Protein AF-A0A1V5JRC2-F1 (afdb_monomer_lite)

Sequence (158 aa):
MAYNDFYPQGVEPREPNLTALLDPSNLKWKELATPGTPLPTLWEKERFESLGPLAMRHREMAVAELEKAKKSGASPKKIASLEAKLKALIAKDRQKNIDFLEKHPMRGKVGAYEGAGYASKGIYRPMVDCIMFSGGSPKPYCKVCEKRVSERIRFFSE

Radius of gyration: 20.25 Å; chains: 1; bounding box: 46×33×64 Å

pLDDT: mean 92.8, std 9.12, range [47.72, 98.38]

Secondary structure (DSSP, 8-s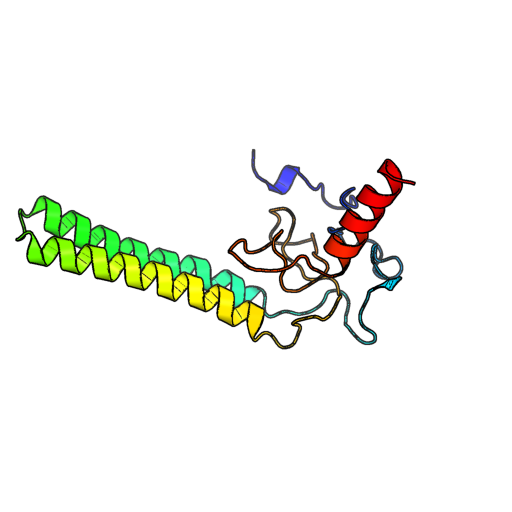tate):
--GGGSS-TT---SSTT-B--S-GGG-TTGGGPPTT--SSPP--HHHHHHHHHHHHHHHHHHHHHHHHHHHTT--HHHHHHHHHHHHHHHHHHHHHHHHHHHT-TTTT--S-EEEETTEEEEEEESSS--HHHH--SS-PPPHHHHHHHHHHHHHHH-

Foldseek 3Di:
DQLCVQADPPDFDPDLFKGLPNDVVPRSVVVQADPPADVVHDFPLVVLVVLVVVLVVVLVVLVVVLVVCVVVVHDPVVNVVSVVVSVVSVVVSLVVNVCSQVVTPQALGFHWDACDSSDNGSMTGGGSDACRPSNDPDDHGRPRVVVVVVVVVVVVVD

Structure (mmCIF, N/CA/C/O backbone):
data_AF-A0A1V5JRC2-F1
#
_entry.id   AF-A0A1V5JRC2-F1
#
loop_
_atom_site.group_PDB
_atom_site.id
_atom_site.type_symbol
_atom_site.label_atom_id
_atom_site.label_alt_id
_atom_site.label_comp_id
_atom_site.label_asym_id
_atom_site.label_entity_id
_atom_site.label_seq_id
_atom_site.pdbx_PDB_ins_code
_atom_site.Cartn_x
_atom_site.Cartn_y
_atom_site.Cartn_z
_atom_site.occupancy
_atom_site.B_iso_or_equiv
_atom_site.auth_seq_id
_atom_site.auth_comp_id
_atom_site.auth_asym_id
_atom_site.auth_atom_id
_atom_site.pdbx_PDB_model_num
ATOM 1 N N . MET A 1 1 ? -4.311 -20.931 -9.458 1.00 47.72 1 MET A N 1
ATOM 2 C CA . MET A 1 1 ? -5.367 -20.545 -8.499 1.00 47.72 1 MET A CA 1
ATOM 3 C C . MET A 1 1 ? -5.454 -19.034 -8.522 1.00 47.72 1 MET A C 1
ATOM 5 O O . MET A 1 1 ? -4.412 -18.392 -8.426 1.00 47.72 1 MET A O 1
ATOM 9 N N . ALA A 1 2 ? -6.635 -18.468 -8.761 1.00 52.75 2 ALA A N 1
ATOM 10 C CA . ALA A 1 2 ? -6.801 -17.027 -8.631 1.00 52.75 2 ALA A CA 1
ATOM 11 C C . ALA A 1 2 ? -6.706 -16.686 -7.137 1.00 52.75 2 ALA A C 1
ATOM 13 O O . ALA A 1 2 ? -7.296 -17.370 -6.309 1.00 52.75 2 ALA A O 1
ATOM 14 N N . TYR A 1 3 ? -5.950 -15.651 -6.771 1.00 53.03 3 TYR A N 1
ATOM 15 C CA . TYR A 1 3 ? -5.738 -15.277 -5.364 1.00 53.03 3 TYR A CA 1
ATOM 16 C C . TYR A 1 3 ? -7.034 -14.930 -4.599 1.00 53.03 3 TYR A C 1
ATOM 18 O O . TYR A 1 3 ? -7.017 -14.892 -3.372 1.00 53.03 3 TYR A O 1
ATOM 26 N N . ASN A 1 4 ? -8.155 -14.740 -5.305 1.00 54.09 4 ASN A N 1
ATOM 27 C CA . ASN A 1 4 ? -9.484 -14.530 -4.724 1.00 54.09 4 ASN A CA 1
ATOM 28 C C . ASN A 1 4 ? -9.987 -15.697 -3.855 1.00 54.09 4 ASN A C 1
ATOM 30 O O . ASN A 1 4 ? -10.873 -15.477 -3.037 1.00 54.09 4 ASN A O 1
ATOM 34 N N . ASP A 1 5 ? -9.426 -16.902 -3.986 1.00 65.69 5 ASP A N 1
ATOM 35 C CA . ASP A 1 5 ? -9.883 -18.070 -3.219 1.00 65.69 5 ASP A CA 1
ATOM 36 C C . ASP A 1 5 ? -9.318 -18.118 -1.783 1.00 65.69 5 ASP A C 1
ATOM 38 O O . ASP A 1 5 ? -9.776 -18.915 -0.967 1.00 65.69 5 ASP A O 1
ATOM 42 N N . PHE A 1 6 ? -8.329 -17.275 -1.442 1.00 77.50 6 PHE A N 1
ATOM 43 C CA . PHE A 1 6 ? -7.709 -17.282 -0.106 1.00 77.50 6 PHE A CA 1
ATOM 44 C C . PHE A 1 6 ? -8.617 -16.714 0.991 1.00 77.50 6 PHE A C 1
ATOM 46 O O . PHE A 1 6 ? -8.529 -17.147 2.139 1.00 77.50 6 PHE A O 1
ATOM 53 N N . TYR A 1 7 ? -9.483 -15.759 0.643 1.00 85.75 7 TYR A N 1
ATOM 54 C CA . TYR A 1 7 ? -10.408 -15.114 1.573 1.00 85.75 7 TYR A CA 1
ATOM 55 C C . TYR A 1 7 ? -11.831 -15.186 1.013 1.00 85.75 7 TYR A C 1
ATOM 57 O O . TYR A 1 7 ? -12.228 -14.305 0.247 1.00 85.75 7 TYR A O 1
ATOM 65 N N . PRO A 1 8 ? -12.603 -16.232 1.368 1.00 86.25 8 PRO A N 1
ATOM 66 C CA . PRO A 1 8 ? -13.985 -16.364 0.932 1.00 86.25 8 PRO A CA 1
ATOM 67 C C . PRO A 1 8 ? -14.819 -15.144 1.332 1.00 86.25 8 PRO A C 1
ATOM 69 O O . PRO A 1 8 ? -14.707 -14.627 2.446 1.00 86.25 8 PRO A O 1
ATOM 72 N N . GLN A 1 9 ? -15.687 -14.695 0.428 1.00 84.81 9 GLN A N 1
ATOM 73 C CA . GLN A 1 9 ? -16.579 -13.575 0.701 1.00 84.81 9 GLN A CA 1
ATOM 74 C C . GLN A 1 9 ? -17.489 -13.889 1.898 1.00 84.81 9 GLN A C 1
ATOM 76 O O . GLN A 1 9 ? -18.032 -14.986 2.011 1.00 84.81 9 GLN A O 1
ATOM 81 N N . GLY A 1 10 ? -17.664 -12.912 2.790 1.00 88.25 10 GLY A N 1
ATOM 82 C CA . GLY A 1 10 ? -18.493 -13.071 3.988 1.00 88.25 10 GLY A CA 1
ATOM 83 C C . GLY A 1 10 ? -17.828 -13.856 5.122 1.00 88.25 10 GLY A C 1
ATOM 84 O O . GLY A 1 10 ? -18.469 -14.082 6.143 1.00 88.25 10 GLY A O 1
ATOM 85 N N . VAL A 1 11 ? -16.557 -14.247 4.978 1.00 93.19 11 VAL A N 1
ATOM 86 C CA . VAL A 1 11 ? -15.788 -14.916 6.033 1.00 93.19 11 VAL A CA 1
ATOM 87 C C . VAL A 1 11 ? -14.702 -13.980 6.550 1.00 93.19 11 VAL A C 1
ATOM 89 O O . VAL A 1 11 ? -13.909 -13.433 5.786 1.00 93.19 11 VAL A O 1
ATOM 92 N N . GLU A 1 12 ? -14.653 -13.801 7.869 1.00 95.75 12 GLU A N 1
ATOM 93 C CA . GLU A 1 12 ? -13.614 -13.001 8.511 1.00 95.75 12 GLU A CA 1
ATOM 94 C C . GLU A 1 12 ? -12.265 -13.755 8.462 1.00 95.75 12 GLU A C 1
ATOM 96 O O . GLU A 1 12 ? -12.197 -14.904 8.911 1.00 95.75 12 GLU A O 1
ATOM 101 N N . PRO A 1 13 ? -11.177 -13.140 7.951 1.00 95.38 13 PRO A N 1
ATOM 102 C CA . PRO A 1 13 ? -9.845 -13.750 7.930 1.00 95.38 13 PRO A CA 1
ATOM 103 C C . PRO A 1 13 ? -9.379 -14.206 9.320 1.00 95.38 13 PRO A C 1
ATOM 105 O O . PRO A 1 13 ? -9.800 -13.645 10.329 1.00 95.38 13 PRO A O 1
ATOM 108 N N . ARG A 1 14 ? -8.447 -15.159 9.421 1.00 94.94 14 ARG A N 1
ATOM 109 C CA . ARG A 1 14 ? -7.868 -15.531 10.734 1.00 94.94 14 ARG A CA 1
ATOM 110 C C . ARG A 1 14 ? -6.702 -14.629 11.129 1.00 94.94 14 ARG A C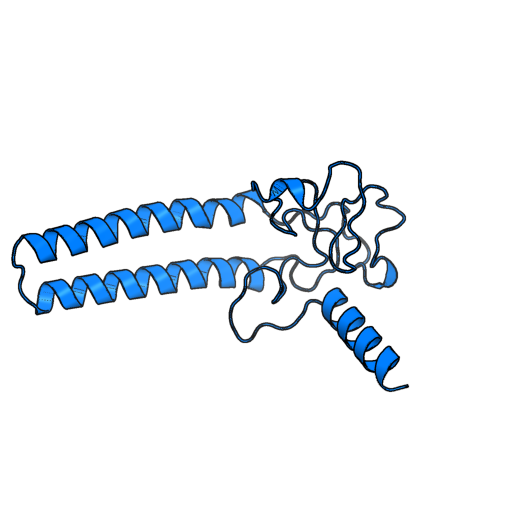 1
ATOM 112 O O . ARG A 1 14 ? -6.408 -14.456 12.309 1.00 94.94 14 ARG A O 1
ATOM 119 N N . GLU 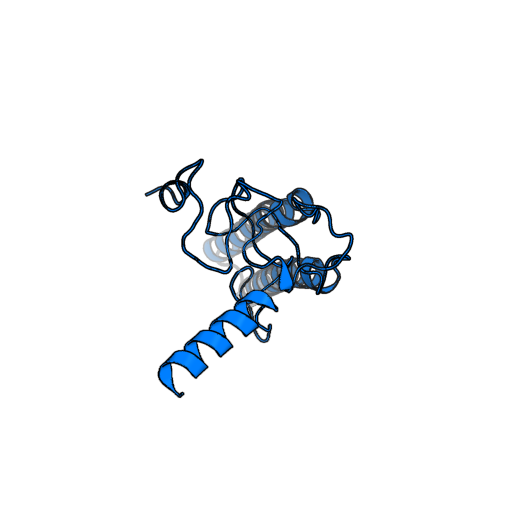A 1 15 ? -6.049 -14.046 10.138 1.00 95.50 15 GLU A N 1
ATOM 120 C CA . 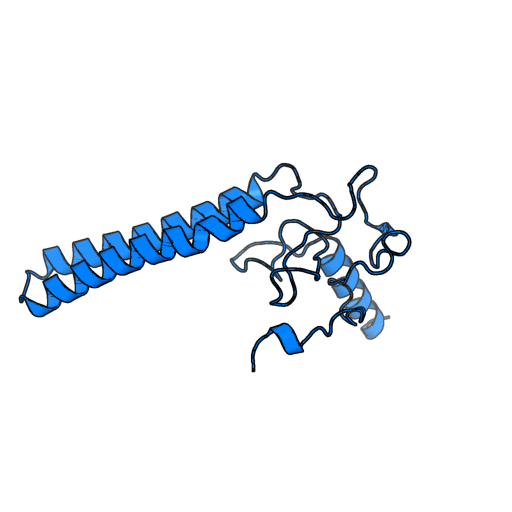GLU A 1 15 ? -4.895 -13.180 10.269 1.00 95.50 15 GLU A CA 1
ATOM 121 C C . GLU A 1 15 ? -5.268 -11.916 11.060 1.00 95.50 15 GLU A C 1
ATOM 123 O O . GLU A 1 15 ? -6.273 -11.257 10.766 1.00 95.50 15 GLU A O 1
ATOM 128 N N . PRO A 1 16 ? -4.463 -11.526 12.062 1.00 96.19 16 PRO A N 1
ATOM 129 C CA . PRO A 1 16 ? -4.817 -10.432 12.962 1.00 96.19 16 PRO A CA 1
ATOM 130 C C . PRO A 1 16 ? -4.605 -9.040 12.348 1.00 96.19 16 PRO A C 1
ATOM 132 O O . PRO A 1 16 ? -5.054 -8.046 12.916 1.00 96.19 16 PRO A O 1
ATOM 135 N N . ASN A 1 17 ? -3.897 -8.953 11.220 1.00 97.06 17 ASN A N 1
ATOM 136 C CA . ASN A 1 17 ? -3.618 -7.727 10.470 1.00 97.06 17 ASN A CA 1
ATOM 137 C C . ASN A 1 17 ? -4.464 -7.599 9.191 1.00 97.06 17 ASN A C 1
ATOM 139 O O . ASN A 1 17 ? -4.161 -6.748 8.356 1.00 97.06 17 ASN A O 1
ATOM 143 N N . LEU A 1 18 ? -5.488 -8.439 9.029 1.00 97.31 18 LEU A N 1
ATOM 144 C CA . LEU A 1 18 ? -6.455 -8.379 7.937 1.00 97.31 18 LEU A CA 1
ATOM 145 C C . LEU A 1 18 ? -7.871 -8.458 8.499 1.00 97.31 18 LEU A C 1
ATOM 147 O O . LEU A 1 18 ? -8.097 -9.120 9.511 1.00 97.31 18 LEU A O 1
ATOM 151 N N . THR A 1 19 ? -8.826 -7.813 7.838 1.00 97.50 19 THR A N 1
ATOM 152 C CA . THR A 1 19 ? -10.252 -7.966 8.145 1.00 97.50 19 THR A CA 1
ATOM 153 C C . THR A 1 19 ? -11.100 -7.942 6.883 1.00 97.50 19 THR A C 1
ATOM 155 O O . THR A 1 19 ? -10.708 -7.287 5.920 1.00 97.50 19 THR A O 1
ATOM 158 N N . ALA A 1 20 ? -12.242 -8.635 6.887 1.00 96.88 20 ALA A N 1
ATOM 159 C CA . ALA A 1 20 ? -13.273 -8.479 5.859 1.00 96.88 20 ALA A CA 1
ATOM 160 C C . ALA A 1 20 ? -14.273 -7.359 6.214 1.00 96.88 20 ALA A C 1
ATOM 162 O O . ALA A 1 20 ? -15.174 -7.059 5.435 1.00 96.88 20 ALA A O 1
ATOM 163 N N . LEU A 1 21 ? -14.093 -6.724 7.384 1.00 96.94 21 LEU A N 1
ATOM 164 C CA . LEU A 1 21 ? -14.901 -5.617 7.901 1.00 96.94 21 LEU A CA 1
ATOM 165 C C . LEU A 1 21 ? -16.403 -5.953 7.968 1.00 96.94 21 LEU A C 1
ATOM 167 O O . LEU A 1 21 ? -17.250 -5.099 7.724 1.00 96.94 21 LEU A O 1
ATOM 171 N N . LEU A 1 22 ? -16.728 -7.204 8.315 1.00 96.50 22 LEU A N 1
ATOM 172 C CA . LEU A 1 22 ? -18.114 -7.682 8.423 1.00 96.50 22 LEU A CA 1
ATOM 173 C C . LEU A 1 22 ? -18.876 -7.012 9.578 1.00 96.50 22 LEU A C 1
ATOM 175 O O . LEU A 1 22 ? -20.084 -6.823 9.490 1.00 96.50 22 LEU A O 1
ATOM 179 N N . ASP A 1 23 ? -18.158 -6.634 10.639 1.00 95.31 23 ASP A N 1
ATOM 180 C CA . ASP A 1 23 ? -18.670 -5.872 11.777 1.00 95.31 23 ASP A CA 1
ATOM 181 C C . ASP A 1 23 ? -17.705 -4.714 12.104 1.00 95.31 23 ASP A C 1
ATOM 183 O O . ASP A 1 23 ? -16.714 -4.906 12.820 1.00 95.31 23 ASP A O 1
ATOM 187 N N . PRO A 1 24 ? -17.964 -3.495 11.589 1.00 93.88 24 PRO A N 1
ATOM 188 C CA . PRO A 1 24 ? -17.132 -2.324 11.863 1.00 93.88 24 PRO A CA 1
ATOM 189 C C . PRO A 1 24 ? -17.053 -1.951 13.350 1.00 93.88 24 PRO A C 1
ATOM 191 O O . PRO A 1 24 ? -16.064 -1.347 13.769 1.00 93.88 24 PRO A O 1
ATOM 194 N N . SER A 1 25 ? -18.065 -2.308 14.152 1.00 93.12 25 SER A N 1
ATOM 195 C CA . SER A 1 25 ? -18.085 -2.021 15.592 1.00 93.12 25 SER A CA 1
ATOM 196 C C . SER A 1 25 ? -17.114 -2.912 16.373 1.00 93.12 25 SER A C 1
ATOM 198 O O . SER A 1 25 ? -16.596 -2.511 17.419 1.00 93.12 25 SER A O 1
ATOM 200 N N . ASN A 1 26 ? -16.787 -4.086 15.825 1.00 94.88 26 ASN A N 1
ATOM 201 C CA . ASN A 1 26 ? -15.863 -5.047 16.412 1.00 94.88 26 ASN A CA 1
ATOM 202 C C . ASN A 1 26 ? -14.601 -5.252 15.562 1.00 94.88 26 ASN A C 1
ATOM 204 O O . ASN A 1 26 ? -14.134 -6.372 15.342 1.00 94.88 26 ASN A O 1
ATOM 208 N N . LEU A 1 27 ? -14.006 -4.147 15.109 1.00 96.94 27 LEU A N 1
ATOM 209 C CA . LEU A 1 27 ? -12.729 -4.171 14.404 1.00 96.94 27 LEU A CA 1
ATOM 210 C C . LEU A 1 27 ? -11.646 -4.900 15.227 1.00 96.94 27 LEU A C 1
ATOM 212 O O . LEU A 1 27 ? -11.398 -4.575 16.389 1.00 96.94 27 LEU A O 1
ATOM 216 N N . LYS A 1 28 ? -10.919 -5.830 14.595 1.00 97.12 28 LYS A N 1
ATOM 217 C CA . LYS A 1 28 ? -9.863 -6.659 15.223 1.00 97.12 28 LYS A CA 1
ATOM 218 C C . LYS A 1 28 ? -8.777 -5.895 15.982 1.00 97.12 28 LYS A C 1
ATOM 220 O O . LYS A 1 28 ? -8.125 -6.446 16.868 1.00 97.12 28 LYS A O 1
ATOM 225 N N . TRP A 1 29 ? -8.531 -4.649 15.595 1.00 97.62 29 TRP A N 1
ATOM 226 C CA . TRP A 1 29 ? -7.549 -3.756 16.207 1.00 97.62 29 TRP A CA 1
ATOM 227 C C . TRP A 1 29 ? -8.197 -2.469 16.726 1.00 97.62 29 TRP A C 1
ATOM 229 O O . TRP A 1 29 ? -7.556 -1.420 16.729 1.00 97.62 29 TRP A O 1
ATOM 239 N N . LYS A 1 30 ? -9.459 -2.544 17.177 1.00 96.81 30 LYS A N 1
ATOM 240 C CA . LYS A 1 30 ? -10.220 -1.407 17.722 1.00 96.81 30 LYS A CA 1
ATOM 241 C C . LYS A 1 30 ? -9.458 -0.609 18.782 1.00 96.81 30 LYS A C 1
ATOM 243 O O . LYS A 1 30 ? -9.478 0.611 18.744 1.00 96.81 30 LYS A O 1
ATOM 248 N N . GLU A 1 31 ? -8.709 -1.283 19.652 1.00 96.75 31 GLU A N 1
ATOM 249 C CA . GLU A 1 31 ? -7.896 -0.659 20.710 1.00 96.75 31 GLU A CA 1
ATOM 250 C C . GLU A 1 31 ? -6.777 0.244 20.172 1.00 96.75 31 GLU A C 1
ATOM 252 O O . GLU A 1 31 ? -6.317 1.148 20.861 1.00 96.75 31 GLU A O 1
ATOM 257 N N . LEU A 1 32 ? -6.323 -0.006 18.942 1.00 97.69 32 LEU A N 1
ATOM 258 C CA . LEU A 1 32 ? -5.290 0.782 18.275 1.00 97.69 32 LEU A CA 1
ATOM 259 C C . LEU A 1 32 ? -5.872 1.783 17.272 1.00 97.69 32 LEU A C 1
ATOM 261 O O . LEU A 1 32 ? -5.113 2.591 16.731 1.00 97.69 32 LEU A O 1
ATOM 265 N N . ALA A 1 33 ? -7.177 1.712 16.980 1.00 97.50 33 ALA A N 1
ATOM 266 C CA . ALA A 1 33 ? -7.826 2.543 15.975 1.00 97.50 33 ALA A CA 1
ATOM 267 C C . ALA A 1 33 ? -7.682 4.025 16.332 1.00 97.50 33 ALA A C 1
ATOM 269 O O . ALA A 1 33 ? -7.862 4.435 17.476 1.00 97.50 33 ALA A O 1
ATOM 270 N N . THR A 1 34 ? -7.331 4.851 15.345 1.00 98.00 34 THR A N 1
ATOM 271 C CA . THR A 1 34 ? -7.179 6.284 15.591 1.00 98.00 34 THR A CA 1
ATOM 272 C C . THR A 1 34 ? -8.560 6.939 15.705 1.00 98.00 34 THR A C 1
ATOM 274 O O . THR A 1 34 ? -9.339 6.819 14.754 1.00 98.00 34 THR A O 1
ATOM 277 N N . PRO A 1 35 ? -8.874 7.650 16.808 1.00 96.44 35 PRO A N 1
ATOM 278 C CA . PRO A 1 35 ? -10.183 8.273 16.998 1.00 96.44 35 PRO A CA 1
ATOM 279 C C . PRO A 1 35 ? -10.589 9.165 15.820 1.00 96.44 35 PRO A C 1
ATOM 281 O O . PRO A 1 35 ? -9.757 9.885 15.266 1.00 96.44 35 PRO A O 1
ATOM 284 N N . GLY A 1 36 ? -11.864 9.096 15.430 1.00 94.19 36 GLY A N 1
ATOM 285 C CA . GLY A 1 36 ? -12.420 9.870 14.313 1.00 94.19 36 GLY A CA 1
ATOM 286 C C . GLY A 1 36 ? -12.050 9.364 12.913 1.00 94.19 36 GLY A C 1
ATOM 287 O O . GLY A 1 36 ? -12.424 9.993 11.927 1.00 94.19 36 GLY A O 1
ATOM 288 N N . THR A 1 37 ? -11.334 8.242 12.792 1.00 94.94 37 THR A N 1
ATOM 289 C CA . THR A 1 37 ? -11.022 7.648 11.482 1.00 94.94 37 THR A CA 1
ATOM 290 C C . THR A 1 37 ? -12.234 6.870 10.956 1.00 94.94 37 THR A C 1
ATOM 292 O O . THR A 1 37 ? -12.695 5.963 11.650 1.00 94.94 37 THR A O 1
ATOM 295 N N . PRO A 1 38 ? -12.751 7.169 9.748 1.00 95.38 38 PRO A N 1
ATOM 296 C CA . PRO A 1 38 ? -13.886 6.442 9.187 1.00 95.38 38 PRO A CA 1
ATOM 297 C C . PRO A 1 38 ? -13.522 4.986 8.873 1.00 95.38 38 PRO A C 1
ATOM 299 O O . PRO A 1 38 ? -12.370 4.678 8.545 1.00 95.38 38 PRO A O 1
ATOM 302 N N . LEU A 1 39 ? -14.516 4.099 8.953 1.00 96.19 39 LEU A N 1
ATOM 303 C CA . LEU A 1 39 ? -14.424 2.690 8.572 1.00 96.19 39 LEU A CA 1
ATOM 304 C C . LEU A 1 39 ? -15.486 2.404 7.490 1.00 96.19 39 LEU A C 1
ATOM 306 O O . LEU A 1 39 ? -16.671 2.559 7.780 1.00 96.19 39 LEU A O 1
ATOM 310 N N . PRO A 1 40 ? -15.095 2.003 6.266 1.00 96.94 40 PRO A N 1
ATOM 311 C CA . PRO A 1 40 ? -13.719 1.865 5.790 1.00 96.94 40 PRO A CA 1
ATOM 312 C C . PRO A 1 40 ? -12.990 3.215 5.691 1.00 96.94 40 PRO A C 1
ATOM 314 O O . PRO A 1 40 ? -13.590 4.277 5.537 1.00 96.94 40 PRO A O 1
ATOM 317 N N . THR A 1 41 ? -11.665 3.172 5.796 1.00 97.75 41 THR A N 1
ATOM 318 C CA . THR A 1 41 ? -10.802 4.354 5.774 1.00 97.75 41 THR A CA 1
ATOM 319 C C . THR A 1 41 ? -10.402 4.694 4.344 1.00 97.75 41 THR A C 1
ATOM 321 O O . THR A 1 41 ? -9.733 3.906 3.672 1.00 97.75 41 THR A O 1
ATOM 324 N N . LEU A 1 42 ? -10.783 5.888 3.885 1.00 96.62 42 LEU A N 1
ATOM 325 C CA . LEU A 1 42 ? -10.445 6.389 2.551 1.00 96.62 42 LEU A CA 1
ATOM 326 C C . LEU A 1 42 ? -8.942 6.690 2.440 1.00 96.62 42 LEU A C 1
ATOM 328 O O . LEU A 1 42 ? -8.357 7.307 3.333 1.00 96.62 42 LEU A O 1
ATOM 332 N N . TRP A 1 43 ? -8.311 6.256 1.343 1.00 96.75 43 TRP A N 1
ATOM 333 C CA . TRP A 1 43 ? -6.860 6.400 1.146 1.00 96.75 43 TRP A CA 1
ATOM 334 C C . TRP A 1 43 ? -6.416 6.590 -0.307 1.00 96.75 43 TRP A C 1
ATOM 336 O O . TRP A 1 43 ? -5.299 6.234 -0.667 1.00 96.75 43 TRP A O 1
ATOM 346 N N . GLU A 1 44 ? -7.300 7.124 -1.153 1.00 96.69 44 GLU A N 1
ATOM 347 C CA . GLU A 1 44 ? -7.007 7.359 -2.576 1.00 96.69 44 GLU A CA 1
ATOM 348 C C . GLU A 1 44 ? -6.528 6.083 -3.306 1.00 96.69 44 GLU A C 1
ATOM 350 O O . GLU A 1 44 ? -5.594 6.106 -4.114 1.00 96.69 44 GLU A O 1
ATOM 355 N N . LYS A 1 45 ? -7.167 4.946 -3.009 1.00 95.44 45 LYS A N 1
ATOM 356 C CA . LYS A 1 45 ? -6.804 3.621 -3.527 1.00 95.44 45 LYS A CA 1
ATOM 357 C C . LYS A 1 45 ? -6.700 3.595 -5.048 1.00 95.44 45 LYS A C 1
ATOM 359 O O . LYS A 1 45 ? -5.723 3.087 -5.586 1.00 95.44 45 LYS A O 1
ATOM 364 N N . GLU A 1 46 ? -7.671 4.176 -5.741 1.00 95.25 46 GLU A N 1
ATOM 365 C CA . GLU A 1 46 ? -7.733 4.217 -7.202 1.00 95.25 46 GLU A CA 1
ATOM 366 C C . GLU A 1 46 ? -6.518 4.953 -7.778 1.00 95.25 46 GLU A C 1
ATOM 368 O O . GLU A 1 46 ? -5.922 4.524 -8.770 1.00 95.25 46 GLU A O 1
ATOM 373 N N . ARG A 1 47 ? -6.098 6.038 -7.115 1.00 94.75 47 ARG A N 1
ATOM 374 C CA . ARG A 1 47 ? -4.903 6.793 -7.490 1.00 94.75 47 ARG A CA 1
ATOM 375 C C . ARG A 1 47 ? -3.652 5.938 -7.313 1.00 94.75 47 ARG A C 1
ATOM 377 O O . ARG A 1 47 ? -2.838 5.898 -8.235 1.00 94.75 47 ARG A O 1
ATOM 384 N N . PHE A 1 48 ? -3.516 5.223 -6.195 1.00 94.62 48 PHE A N 1
ATOM 385 C CA . PHE A 1 48 ? -2.399 4.298 -5.974 1.00 94.62 48 PHE A CA 1
ATOM 386 C C . PHE A 1 48 ? -2.368 3.163 -7.007 1.00 94.62 48 PHE A C 1
ATOM 388 O O . PHE A 1 48 ? -1.335 2.915 -7.628 1.00 94.62 48 PHE A O 1
ATOM 395 N N . GLU A 1 49 ? -3.505 2.506 -7.243 1.00 93.44 49 GLU A N 1
ATOM 396 C CA . GLU A 1 49 ? -3.623 1.382 -8.178 1.00 93.44 49 GLU A CA 1
ATOM 397 C C . GLU A 1 49 ? -3.322 1.799 -9.623 1.00 93.44 49 GLU A C 1
ATOM 399 O O . GLU A 1 49 ? -2.731 1.022 -10.372 1.00 93.44 49 GLU A O 1
ATOM 404 N N . SER A 1 50 ? -3.623 3.046 -10.004 1.00 93.38 50 SER A N 1
ATOM 405 C CA . SER A 1 50 ? -3.303 3.576 -11.336 1.00 93.38 50 SER A CA 1
ATOM 406 C C . SER A 1 50 ? -1.795 3.692 -11.620 1.00 93.38 50 SER A C 1
ATOM 408 O O . SER A 1 50 ? -1.384 3.637 -12.783 1.00 93.38 50 SER A O 1
ATOM 410 N N . LEU A 1 51 ? -0.944 3.797 -10.586 1.00 91.38 51 LEU A N 1
ATOM 411 C CA . LEU A 1 51 ? 0.509 3.943 -10.751 1.00 91.38 51 LEU A CA 1
ATOM 412 C C . LEU A 1 51 ? 1.143 2.707 -11.403 1.00 91.38 51 LEU A C 1
ATOM 414 O O . LEU A 1 51 ? 2.096 2.838 -12.174 1.00 91.38 51 LEU A O 1
ATOM 418 N N . GLY A 1 52 ? 0.603 1.515 -11.129 1.00 90.62 52 GLY A N 1
ATOM 419 C CA . GLY A 1 52 ? 1.098 0.244 -11.660 1.00 90.62 52 GLY A CA 1
ATOM 420 C C . GLY A 1 52 ? 0.954 0.130 -13.183 1.00 90.62 52 GLY A C 1
ATOM 421 O O . GLY A 1 52 ? 1.973 0.027 -13.870 1.00 90.62 52 GLY A O 1
ATOM 422 N N . PRO A 1 53 ? -0.273 0.190 -13.738 1.00 93.19 53 PRO A N 1
ATOM 423 C CA . PRO A 1 53 ? -0.501 0.145 -15.182 1.00 93.19 53 PRO A CA 1
ATOM 424 C C . PRO A 1 53 ? 0.244 1.244 -15.950 1.00 93.19 53 PRO A C 1
ATOM 426 O O . PRO A 1 53 ? 0.787 0.987 -17.024 1.00 93.19 53 PRO A O 1
ATOM 429 N N . LEU A 1 54 ? 0.331 2.457 -15.391 1.00 88.94 54 LEU A N 1
ATOM 430 C CA . LEU A 1 54 ? 1.100 3.550 -15.995 1.00 88.94 54 LEU A CA 1
ATOM 431 C C . LEU A 1 54 ? 2.601 3.230 -16.055 1.00 88.94 54 LEU A C 1
ATOM 433 O O . LEU A 1 54 ? 3.235 3.429 -17.091 1.00 88.94 54 LEU A O 1
ATOM 437 N N . ALA A 1 55 ? 3.172 2.706 -14.967 1.00 91.62 55 ALA A N 1
ATOM 438 C CA . ALA A 1 55 ? 4.567 2.272 -14.934 1.00 91.62 55 ALA A CA 1
ATOM 439 C C . ALA A 1 55 ? 4.828 1.110 -15.907 1.00 91.62 55 ALA A C 1
ATOM 441 O O . ALA A 1 55 ? 5.850 1.101 -16.591 1.00 91.62 55 ALA A O 1
ATOM 442 N N . MET A 1 56 ? 3.902 0.152 -16.005 1.00 92.62 56 MET A N 1
ATOM 443 C CA . MET A 1 56 ? 4.006 -0.991 -16.917 1.00 92.62 56 MET A CA 1
ATOM 444 C C . MET A 1 56 ? 4.115 -0.536 -18.375 1.00 92.62 56 MET A C 1
ATOM 446 O O . MET A 1 56 ? 5.087 -0.893 -19.034 1.00 92.62 56 MET A O 1
ATOM 450 N N . ARG A 1 57 ? 3.218 0.347 -18.838 1.00 93.25 57 ARG A N 1
ATOM 451 C CA . ARG A 1 57 ? 3.251 0.881 -20.213 1.00 93.25 57 ARG A CA 1
ATOM 452 C C . ARG A 1 57 ? 4.578 1.565 -20.547 1.00 93.25 57 ARG A C 1
ATOM 454 O O . ARG A 1 57 ? 5.169 1.305 -21.591 1.00 93.25 57 ARG A O 1
ATOM 461 N N . HIS A 1 58 ? 5.084 2.419 -19.654 1.00 91.75 58 HIS A N 1
ATOM 462 C CA . HIS A 1 58 ? 6.369 3.090 -19.883 1.00 91.75 58 HIS A CA 1
ATOM 463 C C . HIS A 1 58 ? 7.541 2.101 -19.943 1.00 91.75 58 HIS A C 1
ATOM 465 O O . HIS A 1 58 ? 8.459 2.276 -20.746 1.00 91.75 58 HIS A O 1
ATOM 471 N N . ARG A 1 59 ? 7.519 1.056 -19.107 1.00 94.81 59 ARG A N 1
ATOM 472 C CA . ARG A 1 59 ? 8.555 0.014 -19.094 1.00 94.81 59 ARG A CA 1
ATOM 473 C C . ARG A 1 59 ? 8.502 -0.847 -20.348 1.00 94.81 59 ARG A C 1
ATOM 475 O O . ARG A 1 59 ? 9.555 -1.112 -20.912 1.00 94.81 59 ARG A O 1
ATOM 482 N N . GLU A 1 60 ? 7.314 -1.231 -20.806 1.00 96.31 60 GLU A N 1
ATOM 483 C CA . GLU A 1 60 ? 7.125 -1.978 -22.056 1.00 96.31 60 GLU A CA 1
ATOM 484 C C . GLU A 1 60 ? 7.725 -1.226 -23.247 1.00 96.31 60 GLU A C 1
ATOM 486 O O . GLU A 1 60 ? 8.494 -1.804 -24.013 1.00 96.31 60 GLU A O 1
ATOM 491 N N . MET A 1 61 ? 7.464 0.082 -23.356 1.00 94.94 61 MET A N 1
ATOM 492 C CA . MET A 1 61 ? 8.052 0.921 -24.405 1.00 94.94 61 MET A CA 1
ATOM 493 C C . MET A 1 61 ? 9.584 0.974 -24.320 1.00 94.94 61 MET A C 1
ATOM 495 O O . MET A 1 61 ? 10.266 0.807 -25.331 1.00 94.94 61 MET A O 1
ATOM 499 N N . ALA A 1 62 ? 10.135 1.171 -23.118 1.00 95.88 62 ALA A N 1
ATOM 500 C CA . ALA A 1 62 ? 11.582 1.240 -22.909 1.00 95.88 62 ALA A CA 1
ATOM 501 C C . ALA A 1 62 ? 12.284 -0.102 -23.189 1.00 95.88 62 ALA A C 1
ATOM 503 O O . ALA A 1 62 ? 13.369 -0.129 -23.773 1.00 95.88 62 ALA A O 1
ATOM 504 N N . VAL A 1 63 ? 11.662 -1.223 -22.809 1.00 97.62 63 VAL A N 1
ATOM 505 C CA . VAL A 1 63 ? 12.163 -2.572 -23.107 1.00 97.62 63 VAL A CA 1
ATOM 506 C C . VAL A 1 63 ? 12.104 -2.842 -24.608 1.00 97.62 63 VAL A C 1
ATOM 508 O O . VAL A 1 63 ? 13.088 -3.310 -25.172 1.00 97.62 63 VAL A O 1
ATOM 511 N N . ALA A 1 64 ? 11.009 -2.487 -25.284 1.00 97.69 64 ALA A N 1
ATOM 512 C CA . ALA A 1 64 ? 10.896 -2.643 -26.732 1.00 97.69 64 ALA A CA 1
ATOM 513 C C . ALA A 1 64 ? 11.967 -1.836 -27.492 1.00 97.69 64 ALA A C 1
ATOM 515 O O . ALA A 1 64 ? 12.544 -2.334 -28.463 1.00 97.69 64 ALA A O 1
ATOM 516 N N . GLU A 1 65 ? 12.278 -0.615 -27.040 1.00 96.44 65 GLU A N 1
ATOM 517 C CA . GLU A 1 65 ? 13.361 0.200 -27.605 1.00 96.44 65 GLU A CA 1
ATOM 518 C C . GLU A 1 65 ? 14.733 -0.468 -27.420 1.00 96.44 65 GLU A C 1
ATOM 520 O O . GLU A 1 65 ? 15.519 -0.545 -28.372 1.00 96.44 65 GLU A O 1
ATOM 525 N N . LEU A 1 66 ? 15.008 -0.991 -26.221 1.00 96.88 66 LEU A N 1
ATOM 526 C CA . LEU A 1 66 ? 16.244 -1.709 -25.913 1.00 96.88 66 LEU A CA 1
ATOM 527 C C . LEU A 1 66 ? 16.401 -2.971 -26.773 1.00 96.88 66 LEU A C 1
ATOM 529 O O . LEU A 1 66 ? 17.455 -3.175 -27.376 1.00 96.88 66 LEU A O 1
ATOM 533 N N . GLU A 1 67 ? 15.349 -3.782 -26.880 1.00 97.56 67 GLU A N 1
ATOM 534 C CA . GLU A 1 67 ? 15.339 -5.002 -27.693 1.00 97.56 67 GLU A CA 1
ATOM 535 C C . GLU A 1 67 ? 15.552 -4.698 -29.179 1.00 97.56 67 GLU A C 1
ATOM 537 O O . GLU A 1 67 ? 16.340 -5.365 -29.852 1.00 97.56 67 GLU A O 1
ATOM 542 N N . LYS A 1 68 ? 14.914 -3.643 -29.704 1.00 97.69 68 LYS A N 1
ATOM 543 C CA . LYS A 1 68 ? 15.129 -3.199 -31.087 1.00 97.69 68 LYS A CA 1
ATOM 544 C C . LYS A 1 68 ? 16.578 -2.765 -31.320 1.00 97.69 68 LYS A C 1
ATOM 546 O O . LYS A 1 68 ? 17.158 -3.138 -32.337 1.00 97.69 68 LYS A O 1
ATOM 551 N N . ALA A 1 69 ? 17.168 -2.012 -30.389 1.00 96.81 69 ALA A N 1
ATOM 552 C CA . ALA A 1 69 ? 18.557 -1.568 -30.487 1.00 96.81 69 ALA A CA 1
ATOM 553 C C . ALA A 1 69 ? 19.552 -2.742 -30.445 1.00 96.81 69 ALA A C 1
ATOM 555 O O . ALA A 1 69 ? 20.527 -2.740 -31.198 1.00 96.81 69 ALA A O 1
ATOM 556 N N . LYS A 1 70 ? 19.291 -3.759 -29.612 1.00 96.31 70 LYS A N 1
ATOM 557 C CA . LYS A 1 70 ? 20.092 -4.993 -29.560 1.00 96.31 70 LYS A CA 1
ATOM 558 C C . LYS A 1 70 ? 20.004 -5.770 -30.877 1.00 96.31 70 LYS A C 1
ATOM 560 O O . LYS A 1 70 ? 21.035 -6.126 -31.440 1.00 96.31 70 LYS A O 1
ATOM 565 N N . LYS A 1 71 ? 18.795 -5.952 -31.420 1.00 97.25 71 LYS A N 1
ATOM 566 C CA . LYS A 1 71 ? 18.572 -6.650 -32.701 1.00 97.25 71 LYS A CA 1
ATOM 567 C C . LYS A 1 71 ? 19.195 -5.939 -33.902 1.00 97.25 71 LYS A C 1
ATOM 569 O O . LYS A 1 71 ? 19.642 -6.602 -34.827 1.00 97.25 71 LYS A O 1
ATOM 574 N N . SER A 1 72 ? 19.243 -4.607 -33.899 1.00 96.00 72 SER A N 1
ATOM 575 C CA . SER A 1 72 ? 19.821 -3.828 -35.001 1.00 96.00 72 SER A CA 1
ATOM 576 C C . SER A 1 72 ? 21.349 -3.697 -34.943 1.00 96.00 72 SER A C 1
ATOM 578 O O . SER A 1 72 ? 21.899 -2.892 -35.690 1.00 96.00 72 SER A O 1
ATOM 580 N N . GLY A 1 73 ? 22.034 -4.377 -34.015 1.00 95.50 73 GLY A N 1
ATOM 581 C CA . GLY A 1 73 ? 23.485 -4.249 -33.846 1.00 95.50 73 GLY A CA 1
ATOM 582 C C . GLY A 1 73 ? 23.933 -2.840 -33.438 1.00 95.50 73 GLY A C 1
ATOM 583 O O . GLY A 1 73 ? 24.978 -2.369 -33.882 1.00 95.50 73 GLY A O 1
ATOM 584 N N . ALA A 1 74 ? 23.130 -2.124 -32.638 1.00 95.62 74 ALA A N 1
ATOM 585 C CA . ALA A 1 74 ? 23.488 -0.784 -32.182 1.00 95.62 74 ALA A CA 1
ATOM 586 C C . ALA A 1 74 ? 24.804 -0.776 -31.385 1.00 95.62 74 ALA A C 1
ATOM 588 O O . ALA A 1 74 ? 25.177 -1.762 -30.751 1.00 95.62 74 ALA A O 1
ATOM 589 N N . SER A 1 75 ? 25.485 0.375 -31.364 1.00 97.00 75 SER A N 1
ATOM 590 C CA . SER A 1 75 ? 26.755 0.504 -30.645 1.00 97.00 75 SER A CA 1
ATOM 591 C C . SER A 1 75 ? 26.610 0.177 -29.147 1.00 97.00 75 SER A C 1
ATOM 593 O O . SER A 1 75 ? 25.585 0.521 -28.540 1.00 97.00 75 SER A O 1
ATOM 595 N N . PRO A 1 76 ? 27.651 -0.392 -28.502 1.00 96.69 76 PRO A N 1
ATOM 596 C CA . PRO A 1 76 ? 27.626 -0.702 -27.070 1.00 96.69 76 PRO A CA 1
ATOM 597 C C . PRO A 1 76 ? 27.246 0.499 -26.194 1.00 96.69 76 PRO A C 1
ATOM 599 O O . PRO A 1 76 ? 26.492 0.367 -25.233 1.00 96.69 76 PRO A O 1
ATOM 602 N N . LYS A 1 77 ? 27.685 1.707 -26.577 1.00 97.62 77 LYS A N 1
ATOM 603 C CA . LYS A 1 77 ? 27.340 2.961 -25.889 1.00 97.62 77 LYS A CA 1
ATOM 604 C C . LYS A 1 77 ? 25.836 3.256 -25.920 1.00 97.62 77 LYS A C 1
ATOM 606 O O . LYS A 1 77 ? 25.288 3.729 -24.925 1.00 97.62 77 LYS A O 1
ATOM 611 N N . LYS A 1 78 ? 25.156 2.984 -27.041 1.00 96.69 78 LYS A N 1
ATOM 612 C CA . LYS A 1 78 ? 23.704 3.183 -27.161 1.00 96.69 78 LYS A CA 1
ATOM 613 C C . LYS A 1 78 ? 22.939 2.174 -26.307 1.00 96.69 78 LYS A C 1
ATOM 615 O O . LYS A 1 78 ? 22.019 2.575 -25.601 1.00 96.69 78 LYS A O 1
ATOM 620 N N . ILE A 1 79 ? 23.351 0.906 -26.321 1.00 97.69 79 ILE A N 1
ATOM 621 C CA . ILE A 1 79 ? 22.745 -0.150 -25.494 1.00 97.69 79 ILE A CA 1
ATOM 622 C C . ILE A 1 79 ? 22.888 0.193 -24.004 1.00 97.69 79 ILE A C 1
ATOM 624 O O . ILE A 1 79 ? 21.882 0.255 -23.301 1.00 97.69 79 ILE A O 1
ATOM 628 N N . ALA A 1 80 ? 24.097 0.541 -23.550 1.00 97.81 80 ALA A N 1
ATOM 629 C CA . ALA A 1 80 ? 24.346 0.928 -22.159 1.00 97.81 80 ALA A CA 1
ATOM 630 C C . ALA A 1 80 ? 23.516 2.153 -21.727 1.00 97.81 80 ALA A C 1
ATOM 632 O O . ALA A 1 80 ? 22.997 2.204 -20.611 1.00 97.81 80 ALA A O 1
ATOM 633 N N . SER A 1 81 ? 23.339 3.138 -22.617 1.00 97.88 81 SER A N 1
ATOM 634 C CA . SER A 1 81 ? 22.480 4.298 -22.347 1.00 97.88 81 SER A CA 1
ATOM 635 C C . SER A 1 81 ? 21.009 3.904 -22.166 1.00 97.88 81 SER A C 1
ATOM 637 O O . SER A 1 81 ? 20.353 4.407 -21.253 1.00 97.88 81 SER A O 1
ATOM 639 N N . LEU A 1 82 ? 20.484 2.999 -22.998 1.00 97.75 82 LEU A N 1
ATOM 640 C CA . LEU A 1 82 ? 19.103 2.515 -22.894 1.00 97.75 82 LEU A CA 1
ATOM 641 C C . LEU A 1 82 ? 18.882 1.675 -21.628 1.00 97.75 82 LEU A C 1
ATOM 643 O O . LEU A 1 82 ? 17.875 1.854 -20.946 1.00 97.75 82 LEU A O 1
ATOM 647 N N . GLU A 1 83 ? 19.845 0.833 -21.254 1.00 97.75 83 GLU A N 1
ATOM 648 C CA . GLU A 1 83 ? 19.805 0.067 -20.001 1.00 97.75 83 GLU A CA 1
ATOM 649 C C . GLU A 1 83 ? 19.815 0.987 -18.774 1.00 97.75 83 GLU A C 1
ATOM 651 O O . GLU A 1 83 ? 19.014 0.811 -17.852 1.00 97.75 83 GLU A O 1
ATOM 656 N N . ALA A 1 84 ? 20.651 2.030 -18.783 1.00 97.94 84 ALA A N 1
ATOM 657 C CA . ALA A 1 84 ? 20.666 3.039 -17.728 1.00 97.94 84 ALA A CA 1
ATOM 658 C C . ALA A 1 84 ? 19.331 3.801 -17.637 1.00 97.94 84 ALA A C 1
ATOM 660 O O . ALA A 1 84 ? 18.826 4.016 -16.533 1.00 97.94 84 ALA A O 1
ATOM 661 N N . LYS A 1 85 ? 18.722 4.161 -18.778 1.00 97.00 85 LYS A N 1
ATOM 662 C CA . LYS A 1 85 ? 17.390 4.789 -18.819 1.00 97.00 85 LYS A CA 1
ATOM 663 C C . LYS A 1 85 ? 16.313 3.874 -18.242 1.00 97.00 85 LYS A C 1
ATOM 665 O O . LYS A 1 85 ? 15.517 4.335 -17.427 1.00 97.00 85 LYS A O 1
ATOM 670 N N . LEU A 1 86 ? 16.305 2.591 -18.609 1.00 97.31 86 LEU A N 1
ATOM 671 C CA . LEU A 1 86 ? 15.359 1.612 -18.069 1.00 97.31 86 LEU A CA 1
ATOM 672 C C . LEU A 1 86 ? 15.528 1.460 -16.551 1.00 97.31 86 LEU A C 1
ATOM 674 O O . LEU A 1 86 ? 14.546 1.522 -15.811 1.00 97.31 86 LEU A O 1
ATOM 678 N N . LYS A 1 87 ? 16.770 1.342 -16.067 1.00 97.81 87 LYS A N 1
ATOM 679 C CA . LYS A 1 87 ? 17.071 1.284 -14.629 1.00 97.81 87 LYS A CA 1
ATOM 680 C C . LYS A 1 87 ? 16.573 2.533 -13.894 1.00 97.81 87 LYS A C 1
ATOM 682 O O . LYS A 1 87 ? 15.936 2.412 -12.847 1.00 97.81 87 LYS A O 1
ATOM 687 N N . ALA A 1 88 ? 16.829 3.721 -14.442 1.00 96.81 88 ALA A N 1
ATOM 688 C CA . ALA A 1 88 ? 16.376 4.985 -13.866 1.00 96.81 88 ALA A CA 1
ATOM 689 C C . ALA A 1 88 ? 14.843 5.103 -13.860 1.00 96.81 88 ALA A C 1
ATOM 691 O O . ALA A 1 88 ? 14.270 5.562 -12.873 1.00 96.81 88 ALA A O 1
ATOM 692 N N . LEU A 1 89 ? 14.170 4.644 -14.920 1.00 95.94 89 LEU A N 1
ATOM 693 C CA . LEU A 1 89 ? 12.709 4.604 -15.001 1.00 95.94 89 LEU A CA 1
ATOM 694 C C . LEU A 1 89 ? 12.114 3.699 -13.915 1.00 95.94 89 LEU A C 1
ATOM 696 O O . LEU A 1 89 ? 11.229 4.129 -13.178 1.00 95.94 89 LEU A O 1
ATOM 700 N N . ILE A 1 90 ? 12.643 2.480 -13.760 1.00 94.81 90 ILE A N 1
ATOM 701 C CA . ILE A 1 90 ? 12.200 1.534 -12.725 1.00 94.81 90 ILE A CA 1
ATOM 702 C C . ILE A 1 90 ? 12.385 2.137 -11.327 1.00 94.81 90 ILE A C 1
ATOM 704 O O . ILE A 1 90 ? 11.468 2.076 -10.505 1.00 94.81 90 ILE A O 1
ATOM 708 N N . ALA A 1 91 ? 13.543 2.752 -11.063 1.00 94.00 91 ALA A N 1
ATOM 709 C CA . ALA A 1 91 ? 13.816 3.418 -9.792 1.00 94.00 91 ALA A CA 1
ATOM 710 C C . ALA A 1 91 ? 12.846 4.583 -9.536 1.00 94.00 91 ALA A C 1
ATOM 712 O O . ALA A 1 91 ? 12.285 4.684 -8.446 1.00 94.00 91 ALA A O 1
ATOM 713 N N . LYS A 1 92 ? 12.583 5.416 -10.551 1.00 94.56 92 LYS A N 1
ATOM 714 C CA . LYS A 1 92 ? 11.637 6.536 -10.471 1.00 94.56 92 LYS A CA 1
ATOM 715 C C . LYS A 1 92 ? 10.217 6.062 -10.172 1.00 94.56 92 LYS A C 1
ATOM 717 O O . LYS A 1 92 ? 9.546 6.648 -9.329 1.00 94.56 92 LYS A O 1
ATOM 722 N N . ASP A 1 93 ? 9.752 5.007 -10.834 1.00 93.06 93 ASP A N 1
ATOM 723 C CA . ASP A 1 93 ? 8.416 4.459 -10.590 1.00 93.06 93 ASP A CA 1
ATOM 724 C C . ASP A 1 93 ? 8.295 3.834 -9.197 1.00 93.06 93 ASP A C 1
ATOM 726 O O . ASP A 1 93 ? 7.285 4.029 -8.524 1.00 93.06 93 ASP A O 1
ATOM 730 N N . ARG A 1 94 ? 9.340 3.145 -8.719 1.00 91.06 94 ARG A N 1
ATOM 731 C CA . ARG A 1 94 ? 9.392 2.669 -7.331 1.00 91.06 94 ARG A CA 1
ATOM 732 C C . ARG A 1 94 ? 9.314 3.838 -6.346 1.00 91.06 94 ARG A C 1
ATOM 734 O O . ARG A 1 94 ? 8.557 3.754 -5.383 1.00 91.06 94 ARG A O 1
ATOM 741 N N . GLN A 1 95 ? 10.047 4.921 -6.603 1.00 91.56 95 GLN A N 1
ATOM 742 C CA . GLN A 1 95 ? 10.032 6.100 -5.741 1.00 91.56 95 GLN A CA 1
ATOM 743 C C . GLN A 1 95 ? 8.653 6.764 -5.697 1.00 91.56 95 GLN A C 1
ATOM 745 O O . GLN A 1 95 ? 8.228 7.168 -4.627 1.00 91.56 95 GLN A O 1
ATOM 750 N N . LYS A 1 96 ? 7.905 6.811 -6.809 1.00 92.62 96 LYS A N 1
ATOM 751 C CA . LYS A 1 96 ? 6.525 7.336 -6.806 1.00 92.62 96 LYS A CA 1
ATOM 752 C C . LYS A 1 96 ? 5.607 6.571 -5.850 1.00 92.62 96 LYS A C 1
ATOM 754 O O . LYS A 1 96 ? 4.820 7.198 -5.151 1.00 92.62 96 LYS A O 1
ATOM 759 N N . ASN A 1 97 ? 5.711 5.241 -5.810 1.00 91.81 97 ASN A N 1
ATOM 760 C CA . ASN A 1 97 ? 4.917 4.421 -4.889 1.00 91.81 97 ASN A CA 1
ATOM 761 C C . ASN A 1 97 ? 5.314 4.665 -3.428 1.00 91.81 97 ASN A C 1
ATOM 763 O O . ASN A 1 97 ? 4.444 4.734 -2.565 1.00 91.81 97 ASN A O 1
ATOM 767 N N . ILE A 1 98 ? 6.617 4.807 -3.156 1.00 91.69 98 ILE A N 1
ATOM 768 C CA . ILE A 1 98 ? 7.127 5.149 -1.821 1.00 91.69 98 ILE A CA 1
ATOM 769 C C . ILE A 1 98 ? 6.602 6.525 -1.404 1.00 91.69 98 ILE A C 1
ATOM 771 O O . ILE A 1 98 ? 5.942 6.635 -0.378 1.00 91.69 98 ILE A O 1
ATOM 775 N N . ASP A 1 99 ? 6.806 7.541 -2.240 1.00 92.56 99 ASP A N 1
ATOM 776 C CA . ASP A 1 99 ? 6.370 8.915 -1.996 1.00 92.56 99 ASP A CA 1
ATOM 777 C C . ASP A 1 99 ? 4.864 9.013 -1.764 1.00 92.56 99 ASP A C 1
ATOM 779 O O . ASP A 1 99 ? 4.437 9.737 -0.866 1.00 92.56 99 ASP A O 1
ATOM 783 N N . PHE A 1 100 ? 4.064 8.286 -2.552 1.00 94.19 100 PHE A N 1
ATOM 784 C CA . PHE A 1 100 ? 2.616 8.243 -2.382 1.00 94.19 100 PHE A CA 1
ATOM 785 C C . PHE A 1 100 ? 2.247 7.808 -0.963 1.00 94.19 100 PHE A C 1
ATOM 787 O O . PHE A 1 100 ? 1.433 8.463 -0.323 1.00 94.19 100 PHE A O 1
ATOM 794 N N . LEU A 1 101 ? 2.856 6.728 -0.468 1.00 93.56 101 LEU A N 1
ATOM 795 C CA . LEU A 1 101 ? 2.529 6.139 0.829 1.00 93.56 101 LEU A CA 1
ATOM 796 C C . LEU A 1 101 ? 3.137 6.922 2.001 1.00 93.56 101 LEU A C 1
ATOM 798 O O . LEU A 1 101 ? 2.477 7.110 3.023 1.00 93.56 101 LEU A O 1
ATOM 802 N N . GLU A 1 102 ? 4.376 7.399 1.866 1.00 91.88 102 GLU A N 1
ATOM 803 C CA . GLU A 1 102 ? 5.078 8.146 2.915 1.00 91.88 102 GLU A CA 1
ATOM 804 C C . GLU A 1 102 ? 4.473 9.527 3.157 1.00 91.88 102 GLU A C 1
ATOM 806 O O . GLU A 1 102 ? 4.343 9.940 4.309 1.00 91.88 102 GLU A O 1
ATOM 811 N N . LYS A 1 103 ? 4.066 10.221 2.088 1.00 93.94 103 LYS A N 1
ATOM 812 C CA . LYS A 1 103 ? 3.493 11.575 2.150 1.00 93.94 103 LYS A CA 1
ATOM 813 C C . LYS A 1 103 ? 1.964 11.564 2.266 1.00 93.94 103 LYS A C 1
ATOM 815 O O . LYS A 1 103 ? 1.344 12.624 2.234 1.00 93.94 103 LYS A O 1
ATOM 820 N N . HIS A 1 104 ? 1.344 10.387 2.381 1.00 95.19 104 HIS A N 1
ATOM 821 C CA . HIS A 1 104 ? -0.109 10.260 2.438 1.00 95.19 104 HIS A CA 1
ATOM 822 C C . HIS A 1 104 ? -0.687 10.910 3.716 1.00 95.19 104 HIS A C 1
ATOM 824 O O . HIS A 1 104 ? -0.165 10.659 4.805 1.00 95.19 104 HIS A O 1
ATOM 830 N N . PRO A 1 105 ? -1.817 11.644 3.654 1.00 95.62 105 PRO A N 1
ATOM 831 C CA . PRO A 1 105 ? -2.435 12.271 4.834 1.00 95.62 105 PRO A CA 1
ATOM 832 C C . PRO A 1 105 ? -2.792 11.288 5.961 1.00 95.62 105 PRO A C 1
ATOM 834 O O . PRO A 1 105 ? -2.723 11.613 7.144 1.00 95.62 105 PRO A O 1
ATOM 837 N N . MET A 1 106 ? -3.133 10.051 5.594 1.00 95.88 106 MET A N 1
ATOM 838 C CA . MET A 1 106 ? -3.447 8.966 6.536 1.00 95.88 106 MET A CA 1
ATOM 839 C C . MET A 1 106 ? -2.215 8.203 7.056 1.00 95.88 106 MET A C 1
ATOM 841 O O . MET A 1 106 ? -2.342 7.160 7.703 1.00 95.88 106 MET A O 1
ATOM 845 N N . ARG A 1 107 ? -0.995 8.686 6.791 1.00 94.12 107 ARG A N 1
ATOM 846 C CA . ARG A 1 107 ? 0.230 8.051 7.288 1.00 94.12 107 ARG A CA 1
ATOM 847 C C . ARG A 1 107 ? 0.217 7.993 8.818 1.00 94.12 107 ARG A C 1
ATOM 849 O O . ARG A 1 107 ? -0.010 8.980 9.506 1.00 94.12 107 ARG A O 1
ATOM 856 N N . GLY A 1 108 ? 0.471 6.804 9.372 1.00 93.44 108 GLY A N 1
ATOM 857 C CA . GLY A 1 108 ? 0.527 6.604 10.831 1.00 93.44 108 GLY A CA 1
ATOM 858 C C . GLY A 1 108 ? -0.833 6.450 11.529 1.00 93.44 108 GLY A C 1
ATOM 859 O O . GLY A 1 108 ? -0.860 6.095 12.714 1.00 93.44 108 GLY A O 1
ATOM 860 N N . LYS A 1 109 ? -1.941 6.678 10.810 1.00 97.62 109 LYS A N 1
ATOM 861 C CA . LYS A 1 109 ? -3.311 6.516 11.305 1.00 97.62 109 LYS A CA 1
ATOM 862 C C . LYS A 1 109 ? -3.743 5.058 11.177 1.00 97.62 109 LYS A C 1
ATOM 864 O O . LYS A 1 109 ? -3.576 4.446 10.121 1.00 97.62 109 LYS A O 1
ATOM 869 N N . VAL A 1 110 ? -4.295 4.508 12.250 1.00 98.38 110 VAL A N 1
ATOM 870 C CA . VAL A 1 110 ? -4.816 3.136 12.279 1.00 98.38 110 VAL A CA 1
ATOM 871 C C . VAL A 1 110 ? -6.302 3.170 11.944 1.00 98.38 110 VAL A C 1
ATOM 873 O O . VAL A 1 110 ? -7.057 3.895 12.589 1.00 98.38 110 VAL A O 1
ATOM 876 N N . GLY A 1 111 ? -6.700 2.385 10.950 1.00 98.12 111 GLY A N 1
ATOM 877 C CA . GLY A 1 111 ? -8.051 2.332 10.392 1.00 98.12 111 GLY A CA 1
ATOM 878 C C . GLY A 1 111 ? -8.283 1.010 9.660 1.00 98.12 111 GLY A C 1
ATOM 879 O O . GLY A 1 111 ? -7.658 0.009 10.003 1.00 98.12 111 GLY A O 1
ATOM 880 N N . ALA A 1 112 ? -9.149 0.997 8.650 1.00 98.25 112 ALA A N 1
ATOM 881 C CA . ALA A 1 112 ? -9.397 -0.160 7.787 1.00 98.25 112 ALA A CA 1
ATOM 882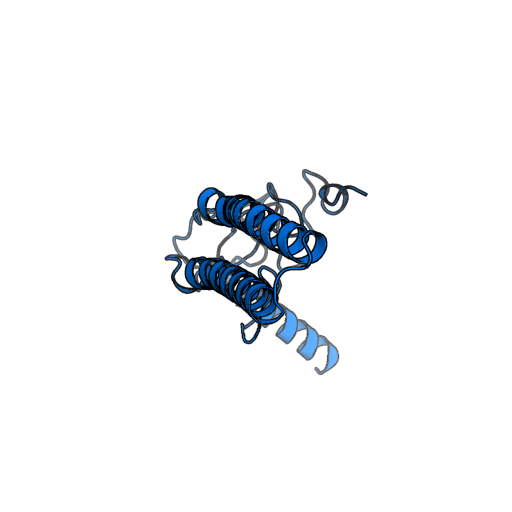 C C . ALA A 1 112 ? -9.262 0.255 6.316 1.00 98.25 112 ALA A C 1
ATOM 884 O O . ALA A 1 112 ? -10.186 0.799 5.720 1.00 98.25 112 ALA A O 1
ATOM 885 N N . TYR A 1 113 ? -8.088 0.018 5.738 1.00 98.25 113 TYR A N 1
ATOM 886 C CA . TYR A 1 113 ? -7.708 0.455 4.394 1.00 98.25 113 TYR A CA 1
ATOM 887 C C . TYR A 1 113 ? -7.934 -0.680 3.398 1.00 98.25 113 TYR A C 1
ATOM 889 O O . TYR A 1 113 ? -7.289 -1.721 3.511 1.00 98.25 113 TYR A O 1
ATOM 897 N N . GLU A 1 114 ? -8.841 -0.501 2.438 1.00 97.56 114 GLU A N 1
ATOM 898 C CA . GLU A 1 114 ? -9.186 -1.559 1.478 1.00 97.56 114 GLU A CA 1
ATOM 899 C C . GLU A 1 114 ? -8.005 -1.903 0.556 1.00 97.56 114 GLU A C 1
ATOM 901 O O . GLU A 1 114 ? -7.204 -1.031 0.204 1.00 97.56 114 GLU A O 1
ATOM 906 N N . GLY A 1 115 ? -7.905 -3.168 0.151 1.00 94.88 115 GLY A N 1
ATOM 907 C CA . GLY A 1 115 ? -6.852 -3.681 -0.720 1.00 94.88 115 GLY A CA 1
ATOM 908 C C . GLY A 1 115 ? -5.743 -4.320 0.107 1.00 94.88 115 GLY A C 1
ATOM 909 O O . GLY A 1 115 ? -4.778 -3.657 0.504 1.00 94.88 115 GLY A O 1
ATOM 910 N N . ALA A 1 116 ? -5.899 -5.603 0.414 1.00 94.31 116 ALA A N 1
ATOM 911 C CA . ALA A 1 116 ? -4.980 -6.358 1.253 1.00 94.31 116 ALA A CA 1
ATOM 912 C C . ALA A 1 116 ? -5.162 -7.868 1.048 1.00 94.31 116 ALA A C 1
ATOM 914 O O . ALA A 1 116 ? -6.146 -8.311 0.465 1.00 94.31 116 ALA A O 1
ATOM 915 N N . GLY A 1 117 ? -4.199 -8.671 1.512 1.00 91.75 117 GLY A N 1
ATOM 916 C CA . GLY A 1 117 ? -4.304 -10.131 1.417 1.00 91.75 117 GLY A CA 1
ATOM 917 C C . GLY A 1 117 ? -4.461 -10.635 -0.022 1.00 91.75 117 GLY A C 1
ATOM 918 O O . GLY A 1 117 ? -5.212 -11.569 -0.260 1.00 91.75 117 GLY A O 1
ATOM 919 N N . TYR A 1 118 ? -3.796 -9.991 -0.987 1.00 89.00 118 TYR A N 1
ATOM 920 C CA . TYR A 1 118 ? -3.913 -10.282 -2.426 1.00 89.00 118 TYR A CA 1
ATOM 921 C C . TYR A 1 118 ? -5.300 -10.030 -3.051 1.00 89.00 118 TYR A C 1
ATOM 923 O O . TYR A 1 118 ? -5.457 -10.223 -4.256 1.00 89.00 118 TYR A O 1
ATOM 931 N N . ALA A 1 119 ? -6.274 -9.537 -2.281 1.00 90.44 119 ALA A N 1
ATOM 932 C CA . ALA A 1 119 ? -7.568 -9.089 -2.773 1.00 90.44 119 ALA A CA 1
ATOM 933 C C . ALA A 1 119 ? -7.572 -7.562 -2.936 1.00 90.44 119 ALA A C 1
ATOM 935 O O . ALA A 1 119 ? -7.183 -6.818 -2.032 1.00 90.44 119 ALA A O 1
ATOM 936 N N . SER A 1 120 ? -8.029 -7.076 -4.092 1.00 90.88 120 SER A N 1
ATOM 937 C CA . SER A 1 120 ? -8.145 -5.634 -4.343 1.00 90.88 120 SER A CA 1
ATOM 938 C C . SER A 1 120 ? -9.359 -5.006 -3.661 1.00 90.88 120 SER A C 1
ATOM 940 O O . SER A 1 120 ? -9.392 -3.792 -3.513 1.00 90.88 120 SER A O 1
ATOM 942 N N . LYS A 1 121 ? -10.361 -5.795 -3.263 1.00 92.94 121 LYS A N 1
ATOM 943 C CA . LYS A 1 121 ? -11.596 -5.325 -2.624 1.00 92.94 121 LYS A CA 1
ATOM 944 C C . LYS A 1 121 ? -12.029 -6.273 -1.516 1.00 92.94 121 LYS A C 1
ATOM 946 O O . LYS A 1 121 ? -11.652 -7.442 -1.527 1.00 92.94 121 LYS A O 1
ATOM 951 N N . GLY A 1 122 ? -12.814 -5.767 -0.571 1.00 94.50 122 GLY A N 1
ATOM 952 C CA . GLY A 1 122 ? -13.444 -6.556 0.491 1.00 94.50 122 GLY A CA 1
ATOM 953 C C . GLY A 1 122 ? -12.520 -7.000 1.628 1.00 94.50 122 GLY A C 1
ATOM 954 O O . GLY A 1 122 ? -13.023 -7.388 2.674 1.00 94.50 122 GLY A O 1
ATOM 955 N N . ILE A 1 123 ? -11.197 -6.900 1.469 1.00 96.50 123 ILE A N 1
ATOM 956 C CA . ILE A 1 123 ? -10.215 -7.167 2.526 1.00 96.50 123 ILE A CA 1
ATOM 957 C C . ILE A 1 123 ? -9.443 -5.891 2.844 1.00 96.50 123 ILE A C 1
ATOM 959 O O . ILE A 1 123 ? -8.993 -5.167 1.949 1.00 96.50 123 ILE A O 1
ATOM 963 N N . TYR A 1 124 ? -9.274 -5.631 4.137 1.00 97.81 124 TYR A N 1
ATOM 964 C CA . TYR A 1 124 ? -8.738 -4.388 4.668 1.00 97.81 124 TYR A CA 1
ATOM 965 C C . TYR A 1 124 ? -7.502 -4.637 5.530 1.00 97.81 124 TYR A C 1
ATOM 967 O O . TYR A 1 124 ? -7.443 -5.592 6.308 1.00 97.81 124 TYR A O 1
ATOM 975 N N . ARG A 1 125 ? -6.526 -3.733 5.423 1.00 97.81 125 ARG A N 1
ATOM 976 C CA . ARG A 1 125 ? -5.319 -3.676 6.262 1.00 97.81 125 ARG A CA 1
ATOM 977 C C . ARG A 1 125 ? -5.424 -2.548 7.301 1.00 97.81 125 ARG A C 1
ATOM 979 O O . ARG A 1 125 ? -6.180 -1.600 7.095 1.00 97.81 125 ARG A O 1
ATOM 986 N N . PRO A 1 126 ? -4.646 -2.593 8.393 1.00 98.12 126 PRO A N 1
ATOM 987 C CA . PRO A 1 126 ? -4.760 -1.647 9.506 1.00 98.12 126 PRO A CA 1
ATOM 988 C C . PRO A 1 126 ? -4.188 -0.250 9.256 1.00 98.12 126 PRO A C 1
ATOM 990 O O . PRO A 1 126 ? -4.543 0.692 9.960 1.00 98.12 126 PRO A O 1
ATOM 993 N N . MET A 1 127 ? -3.259 -0.097 8.312 1.00 97.56 127 MET A N 1
ATOM 994 C CA . MET A 1 127 ? -2.587 1.173 8.019 1.00 97.56 127 MET A CA 1
ATOM 995 C C . MET A 1 127 ? -2.358 1.315 6.516 1.00 97.56 127 MET A C 1
ATOM 997 O O . MET A 1 127 ? -2.201 0.309 5.822 1.00 97.56 127 MET A O 1
ATOM 1001 N N . VAL A 1 128 ? -2.276 2.562 6.033 1.00 96.00 128 VAL A N 1
ATOM 1002 C CA . VAL A 1 128 ? -2.028 2.865 4.611 1.00 96.00 128 VAL A CA 1
ATOM 1003 C C . VAL A 1 128 ? -0.784 2.151 4.078 1.00 96.00 128 VAL A C 1
ATOM 1005 O O . VAL A 1 128 ? -0.760 1.739 2.920 1.00 96.00 128 VAL A O 1
ATOM 1008 N N . ASP A 1 129 ? 0.205 1.923 4.943 1.00 94.25 129 ASP A N 1
ATOM 1009 C CA . ASP A 1 129 ? 1.476 1.317 4.589 1.00 94.25 129 ASP A CA 1
ATOM 1010 C C . ASP A 1 129 ? 2.048 0.446 5.721 1.00 94.25 129 ASP A C 1
ATOM 1012 O O . ASP A 1 129 ? 1.821 0.701 6.909 1.00 94.25 129 ASP A O 1
ATOM 1016 N N . CYS A 1 130 ? 2.766 -0.608 5.336 1.00 94.06 130 CYS A N 1
ATOM 1017 C CA . CYS A 1 130 ? 3.389 -1.617 6.195 1.00 94.06 130 CYS A CA 1
ATOM 1018 C C . CYS A 1 130 ? 4.419 -2.397 5.364 1.00 94.06 130 CYS A C 1
ATOM 1020 O O . CYS A 1 130 ? 4.209 -2.598 4.165 1.00 94.06 130 CYS A O 1
ATOM 1022 N N . ILE A 1 131 ? 5.468 -2.936 5.994 1.00 92.44 131 ILE A N 1
ATOM 1023 C CA . ILE A 1 131 ? 6.371 -3.894 5.329 1.00 92.44 131 ILE A CA 1
ATOM 1024 C C . ILE A 1 131 ? 5.616 -5.085 4.706 1.00 92.44 131 ILE A C 1
ATOM 1026 O O . ILE A 1 131 ? 5.976 -5.542 3.626 1.00 92.44 131 ILE A O 1
ATOM 1030 N N . MET A 1 132 ? 4.507 -5.509 5.324 1.00 91.56 132 MET A N 1
ATOM 1031 C CA . MET A 1 132 ? 3.631 -6.584 4.835 1.00 91.56 132 MET A CA 1
ATOM 1032 C C . MET A 1 132 ? 2.751 -6.189 3.630 1.00 91.56 132 MET A C 1
ATOM 1034 O O . MET A 1 132 ? 1.969 -7.014 3.169 1.00 91.56 132 MET A O 1
ATOM 1038 N N . PHE A 1 133 ? 2.818 -4.939 3.151 1.00 92.81 133 PHE A N 1
ATOM 1039 C CA . PHE A 1 133 ? 2.004 -4.432 2.038 1.00 92.81 133 PHE A CA 1
ATOM 1040 C C . PHE A 1 133 ? 2.843 -4.076 0.806 1.00 92.81 133 PHE A C 1
ATOM 1042 O O . PHE A 1 133 ? 2.774 -4.771 -0.201 1.00 92.81 133 PHE A O 1
ATOM 1049 N N . SER A 1 134 ? 3.631 -2.998 0.852 1.00 85.81 134 SER A N 1
ATOM 1050 C CA . SER A 1 134 ? 4.279 -2.472 -0.360 1.00 85.81 134 SER A CA 1
ATOM 1051 C C . SER A 1 134 ? 5.680 -3.039 -0.622 1.00 85.81 134 SER A C 1
ATOM 1053 O O . SER A 1 134 ? 6.286 -2.693 -1.635 1.00 85.81 134 SER A O 1
ATOM 1055 N N . GLY A 1 135 ? 6.238 -3.823 0.311 1.00 72.94 135 GLY A N 1
ATOM 1056 C CA . GLY A 1 135 ? 7.652 -4.214 0.308 1.00 72.94 135 GLY A CA 1
ATOM 1057 C C . GLY A 1 135 ? 8.629 -3.019 0.284 1.00 72.94 135 GLY A C 1
ATOM 1058 O O . GLY A 1 135 ? 8.233 -1.853 0.208 1.00 72.94 135 GLY A O 1
ATOM 1059 N N . GLY A 1 136 ? 9.934 -3.302 0.341 1.00 63.28 136 GLY A N 1
ATOM 1060 C CA . GLY A 1 136 ? 11.006 -2.297 0.261 1.00 63.28 136 GLY A CA 1
ATOM 1061 C C . GLY A 1 136 ? 11.584 -1.876 1.620 1.00 63.28 136 GLY A C 1
ATOM 1062 O O . GLY A 1 136 ? 10.861 -1.710 2.596 1.00 63.28 136 GLY A O 1
ATOM 1063 N N . SER A 1 137 ? 12.913 -1.735 1.666 1.00 54.75 137 SER A N 1
ATOM 1064 C CA . SER A 1 137 ? 13.703 -1.525 2.888 1.00 54.75 137 SER A CA 1
ATOM 1065 C C . SER A 1 137 ? 14.288 -0.104 2.985 1.00 54.75 137 SER A C 1
ATOM 1067 O O . SER A 1 137 ? 14.634 0.442 1.930 1.00 54.75 137 SER A O 1
ATOM 1069 N N . PRO A 1 138 ? 14.472 0.454 4.204 1.00 66.62 138 PRO A N 1
ATOM 1070 C CA . PRO A 1 138 ? 13.950 -0.030 5.485 1.00 66.62 138 PRO A CA 1
ATOM 1071 C C . PRO A 1 138 ? 12.612 0.648 5.822 1.00 66.62 138 PRO A C 1
ATOM 1073 O O . PRO A 1 138 ? 12.542 1.862 5.994 1.00 66.62 138 PRO A O 1
ATOM 1076 N N . LYS A 1 139 ? 11.540 -0.147 5.930 1.00 81.56 139 LYS A N 1
ATOM 1077 C CA . LYS A 1 139 ? 10.205 0.301 6.355 1.00 81.56 139 LYS A CA 1
ATOM 1078 C C . LYS A 1 139 ? 9.764 -0.486 7.593 1.00 81.56 139 LYS A C 1
ATOM 1080 O O . LYS A 1 139 ? 9.933 -1.705 7.597 1.00 81.56 139 LYS A O 1
ATOM 1085 N N . PRO A 1 140 ? 9.189 0.161 8.622 1.00 88.00 140 PRO A N 1
ATOM 1086 C CA . PRO A 1 140 ? 8.744 -0.539 9.822 1.00 88.00 140 PRO A CA 1
ATOM 1087 C C . PRO A 1 140 ? 7.452 -1.339 9.594 1.00 88.00 140 PRO A C 1
ATOM 1089 O O . PRO A 1 140 ? 6.705 -1.131 8.629 1.00 88.00 140 PRO A O 1
ATOM 1092 N N . TYR A 1 141 ? 7.156 -2.234 10.537 1.00 94.19 141 TYR A N 1
ATOM 1093 C CA . TYR A 1 141 ? 5.813 -2.782 10.692 1.00 94.19 141 TYR A CA 1
ATOM 1094 C C . TYR A 1 141 ? 4.805 -1.664 10.989 1.00 94.19 141 TYR A C 1
ATOM 1096 O O . TYR A 1 141 ? 5.124 -0.640 11.591 1.00 94.19 141 TYR A O 1
ATOM 1104 N N . CYS A 1 142 ? 3.555 -1.865 10.574 1.00 96.12 142 CYS A N 1
ATOM 1105 C CA . CYS A 1 142 ? 2.454 -1.049 11.074 1.00 96.12 142 CYS A CA 1
ATOM 1106 C C . CYS A 1 142 ? 2.203 -1.345 12.564 1.00 96.12 142 CYS A C 1
ATOM 1108 O O . CYS A 1 142 ? 2.517 -2.442 13.027 1.00 96.12 142 CYS A O 1
ATOM 1110 N N . LYS A 1 143 ? 1.561 -0.420 13.290 1.00 97.44 143 LYS A N 1
ATOM 1111 C CA . LYS A 1 143 ? 1.309 -0.536 14.743 1.00 97.44 143 LYS A CA 1
ATOM 1112 C C . LYS A 1 143 ? 0.604 -1.839 15.142 1.00 97.44 143 LYS A C 1
ATOM 1114 O O . LYS A 1 143 ? 0.868 -2.399 16.199 1.00 97.44 143 LYS A O 1
ATOM 1119 N N . VAL A 1 144 ? -0.288 -2.339 14.284 1.00 97.94 144 VAL A N 1
ATOM 1120 C CA . VAL A 1 144 ? -0.988 -3.610 14.523 1.00 97.94 144 VAL A CA 1
ATOM 1121 C C . VAL A 1 144 ? -0.034 -4.787 14.355 1.00 97.94 144 VAL A C 1
ATOM 1123 O O . VAL A 1 144 ? 0.055 -5.612 15.252 1.00 97.94 144 VAL A O 1
ATOM 1126 N N . CYS A 1 145 ? 0.716 -4.860 13.252 1.00 97.06 145 CYS A N 1
ATOM 1127 C CA . CYS A 1 145 ? 1.712 -5.917 13.058 1.00 97.06 145 CYS A CA 1
ATOM 1128 C C . CYS A 1 145 ? 2.777 -5.909 14.161 1.00 97.06 145 CYS A C 1
ATOM 1130 O O . CYS A 1 145 ? 3.108 -6.972 14.666 1.00 97.06 145 CYS A O 1
ATOM 1132 N N . GLU A 1 146 ? 3.261 -4.733 14.561 1.00 96.81 146 GLU A N 1
ATOM 1133 C CA . GLU A 1 146 ? 4.209 -4.572 15.665 1.00 96.81 146 GLU A CA 1
ATOM 1134 C C . GLU A 1 146 ? 3.649 -5.164 16.966 1.00 96.81 146 GLU A C 1
ATOM 1136 O O . GLU A 1 146 ? 4.258 -6.081 17.515 1.00 96.81 146 GLU A O 1
ATOM 1141 N N . LYS A 1 147 ? 2.436 -4.761 17.386 1.00 97.31 147 LYS A N 1
ATOM 1142 C CA . LYS A 1 147 ? 1.760 -5.339 18.563 1.00 97.31 147 LYS A CA 1
ATOM 1143 C C . LYS A 1 147 ? 1.646 -6.861 18.467 1.00 97.31 147 LYS A C 1
ATOM 1145 O O . LYS A 1 147 ? 1.977 -7.555 19.420 1.00 97.31 147 LYS A O 1
ATOM 1150 N N . ARG A 1 148 ? 1.209 -7.393 17.320 1.00 96.38 148 ARG A N 1
ATOM 1151 C CA . ARG A 1 148 ? 1.007 -8.843 17.136 1.00 96.38 148 ARG A CA 1
ATOM 1152 C C . ARG A 1 148 ? 2.311 -9.634 17.157 1.00 96.38 148 ARG A C 1
ATOM 1154 O O . ARG A 1 148 ? 2.342 -10.726 17.717 1.00 96.38 148 ARG A O 1
ATOM 1161 N N . VAL A 1 149 ? 3.380 -9.099 16.574 1.00 95.81 149 VAL A N 1
ATOM 1162 C CA . VAL A 1 149 ? 4.710 -9.716 16.644 1.00 95.81 149 VAL A CA 1
ATOM 1163 C C . VAL A 1 149 ? 5.206 -9.713 18.089 1.00 95.81 149 VAL A C 1
ATOM 1165 O O . VAL A 1 149 ? 5.623 -10.760 18.577 1.00 95.81 149 VAL A O 1
ATOM 1168 N N . SER A 1 150 ? 5.087 -8.591 18.805 1.00 96.50 150 SER A N 1
ATOM 1169 C CA . SER A 1 150 ? 5.456 -8.511 20.222 1.00 96.50 150 SER A CA 1
ATOM 1170 C C . SER A 1 150 ? 4.657 -9.481 21.099 1.00 96.50 150 SER A C 1
ATOM 1172 O O . SER A 1 150 ? 5.248 -10.162 21.929 1.00 96.50 150 SER A O 1
ATOM 1174 N N . GLU A 1 151 ? 3.340 -9.595 20.896 1.00 95.94 151 GLU A N 1
ATOM 1175 C CA . GLU A 1 151 ? 2.483 -10.565 21.599 1.00 95.94 151 GLU A CA 1
ATOM 1176 C C . GLU A 1 151 ? 2.938 -12.009 21.358 1.00 95.94 151 GLU A C 1
ATOM 1178 O O . GLU A 1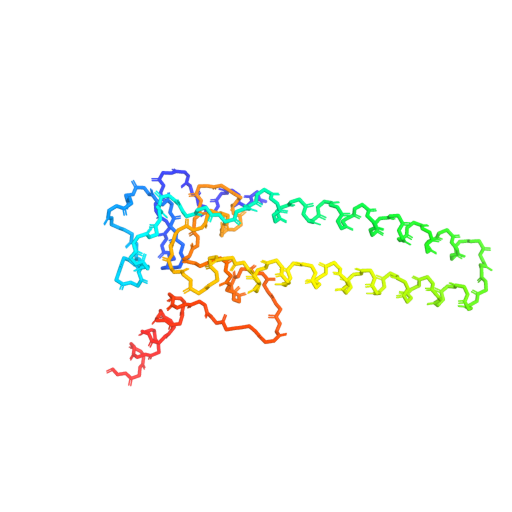 151 ? 2.994 -12.803 22.294 1.00 95.94 151 GLU A O 1
ATOM 1183 N N . ARG A 1 152 ? 3.291 -12.355 20.113 1.00 96.19 152 ARG A N 1
ATOM 1184 C CA . ARG A 1 152 ? 3.782 -13.700 19.788 1.00 96.19 152 ARG A CA 1
ATOM 1185 C C . ARG A 1 152 ? 5.138 -13.986 20.410 1.00 96.19 152 ARG A C 1
ATOM 1187 O O . ARG A 1 152 ? 5.325 -15.099 20.875 1.00 96.19 152 ARG A O 1
ATOM 1194 N N . ILE A 1 153 ? 6.049 -13.014 20.434 1.00 97.38 153 ILE A N 1
ATOM 1195 C CA . ILE A 1 153 ? 7.343 -13.173 21.109 1.00 97.38 153 ILE A CA 1
ATOM 1196 C C . ILE A 1 153 ? 7.112 -13.454 22.595 1.00 97.38 153 ILE A C 1
ATOM 1198 O O . ILE A 1 153 ? 7.596 -14.472 23.076 1.00 97.38 153 ILE A O 1
ATOM 1202 N N . ARG A 1 154 ? 6.304 -12.627 23.277 1.00 97.12 154 ARG A N 1
ATOM 1203 C CA . ARG A 1 154 ? 5.996 -12.807 24.705 1.00 97.12 154 ARG A CA 1
ATOM 1204 C C . ARG A 1 154 ? 5.384 -14.167 25.002 1.00 97.12 154 ARG A C 1
ATOM 1206 O O . ARG A 1 154 ? 5.871 -14.847 25.884 1.00 97.12 154 ARG A O 1
ATOM 1213 N N . PHE A 1 155 ? 4.404 -14.606 24.211 1.00 96.38 155 PHE A N 1
ATOM 1214 C CA . PHE A 1 155 ? 3.776 -15.925 24.371 1.00 96.38 155 PHE A CA 1
ATOM 1215 C C . PHE A 1 155 ? 4.771 -17.102 24.362 1.00 96.38 155 PHE A C 1
ATOM 1217 O O . PHE A 1 155 ? 4.480 -18.152 24.923 1.00 96.38 155 PHE A O 1
ATOM 1224 N N . PHE A 1 156 ? 5.912 -16.964 23.681 1.00 96.31 156 PHE A N 1
ATOM 1225 C CA . PHE A 1 156 ? 6.946 -18.002 23.636 1.00 96.31 156 PHE A CA 1
ATOM 1226 C C . PHE A 1 156 ? 8.109 -17.761 24.608 1.00 96.31 156 PHE A C 1
ATOM 1228 O O . PHE A 1 156 ? 8.979 -18.625 24.706 1.00 96.31 156 PHE A O 1
ATOM 1235 N N . SER A 1 157 ? 8.168 -16.610 25.282 1.00 94.81 157 SER A N 1
ATOM 1236 C CA . SER A 1 157 ? 9.284 -16.223 26.157 1.00 94.81 157 SER A CA 1
ATOM 1237 C C . SER A 1 157 ? 8.896 -15.988 27.618 1.00 94.81 157 SER A C 1
ATOM 1239 O O . SER A 1 157 ? 9.789 -15.903 28.457 1.00 94.81 157 SER A O 1
ATOM 1241 N N . GLU A 1 158 ? 7.605 -15.840 27.906 1.00 87.88 158 GLU A N 1
ATOM 1242 C CA . GLU A 1 158 ? 6.996 -15.608 29.224 1.00 87.88 158 GLU A CA 1
ATOM 1243 C C . GLU A 1 158 ? 5.867 -16.623 29.438 1.00 87.88 158 GLU A C 1
ATOM 1245 O O . GLU A 1 158 ? 5.787 -17.174 30.558 1.00 87.88 158 GLU A O 1
#